Protein AF-A0A399WVM8-F1 (afdb_monomer_lite)

Radius of gyration: 17.33 Å; chains: 1; bounding box: 37×36×55 Å

pLDDT: mean 75.62, std 17.5, range [29.36, 91.06]

Sequence (106 aa):
MGVLLDRHQGGIRLVTEFEVRRELDAIEAADLHPRRKARRLLALARIARREARKIAKGAAILSLDCMDEQASRLRRVVARMETLGRDVRHRARRLLAGASAPRQET

Structure (mmCIF, N/CA/C/O backbone):
data_AF-A0A399WVM8-F1
#
_entry.id   AF-A0A399WVM8-F1
#
loop_
_atom_site.group_PDB
_atom_site.id
_atom_site.type_symbol
_atom_site.label_atom_id
_atom_site.label_alt_id
_atom_site.label_comp_id
_atom_site.label_asym_id
_atom_site.label_entity_id
_atom_site.label_seq_id
_atom_site.pdbx_PDB_ins_code
_atom_site.Cartn_x
_atom_site.Cartn_y
_atom_site.Cartn_z
_atom_site.occupancy
_atom_site.B_iso_or_equiv
_atom_site.auth_seq_id
_atom_site.auth_comp_id
_atom_site.auth_asym_id
_atom_site.auth_atom_id
_atom_site.pdbx_PDB_model_num
ATOM 1 N N . MET A 1 1 ? -16.355 -14.805 11.411 1.00 30.91 1 MET A N 1
ATOM 2 C CA . MET A 1 1 ? -15.535 -15.424 10.344 1.00 30.91 1 MET A CA 1
ATOM 3 C C . MET A 1 1 ? -14.859 -14.286 9.582 1.00 30.91 1 MET A C 1
ATOM 5 O O . MET A 1 1 ? -15.554 -13.355 9.229 1.00 30.91 1 MET A O 1
ATOM 9 N N . GLY A 1 2 ? -13.546 -14.147 9.418 1.00 4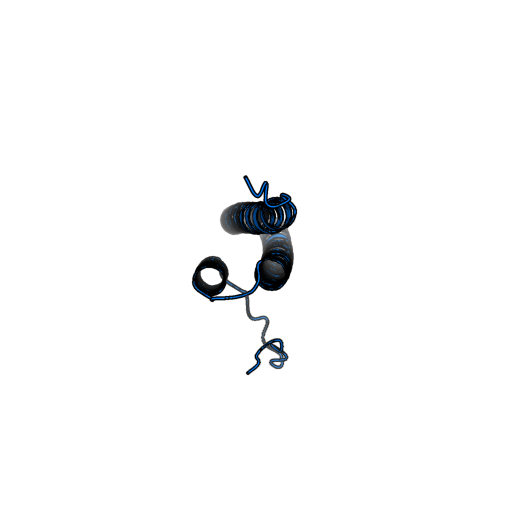2.78 2 GLY A N 1
ATOM 10 C CA . GLY A 1 2 ? -12.468 -15.125 9.455 1.00 42.78 2 GLY A CA 1
ATOM 11 C C . GLY A 1 2 ? -11.810 -15.194 8.077 1.00 42.78 2 GLY A C 1
ATOM 12 O O . GLY A 1 2 ? -12.027 -16.175 7.394 1.00 42.78 2 GLY A O 1
ATOM 13 N N . VAL A 1 3 ? -11.039 -14.177 7.664 1.00 33.78 3 VAL A N 1
ATOM 14 C CA . VAL A 1 3 ? -10.077 -14.320 6.553 1.00 33.78 3 VAL A CA 1
ATOM 15 C C . VAL A 1 3 ? -8.838 -13.486 6.871 1.00 33.78 3 VAL A C 1
ATOM 17 O O . VAL A 1 3 ? -8.763 -12.287 6.624 1.00 33.78 3 VAL A O 1
ATOM 20 N N . LEU A 1 4 ? -7.874 -14.140 7.510 1.00 39.94 4 LEU A N 1
ATOM 21 C CA . LEU A 1 4 ? -6.501 -13.664 7.664 1.00 39.94 4 LEU A CA 1
ATOM 22 C C . LEU A 1 4 ? -5.583 -14.758 7.116 1.00 39.94 4 LEU A C 1
ATOM 24 O O . LEU A 1 4 ? -4.678 -15.226 7.791 1.00 39.94 4 LEU A O 1
ATOM 28 N N . LEU A 1 5 ? -5.889 -15.225 5.909 1.00 39.09 5 LEU A N 1
ATOM 29 C CA . LEU A 1 5 ? -5.101 -16.194 5.165 1.00 39.09 5 LEU A CA 1
ATOM 30 C C . LEU A 1 5 ? -5.311 -15.896 3.684 1.00 39.09 5 LEU A C 1
ATOM 32 O O . LEU A 1 5 ? -6.294 -16.335 3.106 1.00 39.09 5 LEU A O 1
ATOM 36 N N . ASP A 1 6 ? -4.374 -15.174 3.079 1.00 36.66 6 ASP A N 1
ATOM 37 C CA . ASP A 1 6 ? -4.093 -15.396 1.664 1.00 36.66 6 ASP A CA 1
ATOM 38 C C . ASP A 1 6 ? -2.782 -16.183 1.593 1.00 36.66 6 ASP A C 1
ATOM 40 O O . ASP A 1 6 ? -1.690 -15.656 1.374 1.00 36.66 6 ASP A O 1
ATOM 44 N N . ARG A 1 7 ? -2.894 -17.475 1.927 1.00 40.47 7 ARG A N 1
ATOM 45 C CA . ARG A 1 7 ? -2.030 -18.508 1.359 1.00 40.47 7 ARG A CA 1
ATOM 46 C C . ARG A 1 7 ? -2.728 -18.978 0.086 1.00 40.47 7 ARG A C 1
ATOM 48 O O . ARG A 1 7 ? -3.357 -20.029 0.095 1.00 40.47 7 ARG A O 1
ATOM 55 N N . HIS A 1 8 ? -2.617 -18.208 -0.990 1.00 38.97 8 HIS A N 1
ATOM 56 C CA . HIS A 1 8 ? -2.847 -18.746 -2.322 1.00 38.97 8 HIS A CA 1
ATOM 57 C C . HIS A 1 8 ? -1.513 -19.018 -3.009 1.00 38.97 8 HIS A C 1
ATOM 59 O O . HIS A 1 8 ? -0.601 -18.193 -3.051 1.00 38.97 8 HIS A O 1
ATOM 65 N N . GLN A 1 9 ? -1.423 -20.260 -3.464 1.00 34.56 9 GLN A N 1
ATOM 66 C CA . GLN A 1 9 ? -0.394 -20.873 -4.285 1.00 34.56 9 GLN A CA 1
ATOM 67 C C . GLN A 1 9 ? 0.152 -19.931 -5.367 1.00 34.56 9 GLN A C 1
ATOM 69 O O . GLN A 1 9 ? -0.615 -19.364 -6.136 1.00 34.56 9 GLN A O 1
ATOM 74 N N . GLY A 1 10 ? 1.481 -19.840 -5.463 1.00 33.72 10 GLY A N 1
ATOM 75 C CA . GLY A 1 10 ? 2.225 -19.712 -6.727 1.00 33.72 10 GLY A CA 1
ATOM 76 C C . GLY A 1 10 ? 2.091 -18.444 -7.581 1.00 33.72 10 GLY A C 1
ATOM 77 O O . GLY A 1 10 ? 2.970 -18.202 -8.400 1.00 33.72 10 GLY A O 1
ATOM 78 N N . GLY A 1 11 ? 1.066 -17.613 -7.409 1.00 29.36 11 GLY A N 1
ATOM 79 C CA . GLY A 1 11 ? 0.894 -16.368 -8.152 1.00 29.36 11 GLY A CA 1
ATOM 80 C C . GLY A 1 11 ? 1.389 -15.185 -7.334 1.00 29.36 11 GLY A C 1
ATOM 81 O O . GLY A 1 11 ? 0.924 -14.958 -6.217 1.00 29.36 11 GLY A O 1
ATOM 82 N N . ILE A 1 12 ? 2.315 -14.389 -7.868 1.00 38.28 12 ILE A N 1
ATOM 83 C CA . ILE A 1 12 ? 2.614 -13.072 -7.298 1.00 38.28 12 ILE A CA 1
ATOM 84 C C . ILE A 1 12 ? 1.363 -12.212 -7.511 1.00 38.28 12 ILE A C 1
ATOM 86 O O . ILE A 1 12 ? 1.245 -11.522 -8.519 1.00 38.28 12 ILE A O 1
ATOM 90 N N . ARG A 1 13 ? 0.407 -12.257 -6.578 1.00 46.53 13 ARG A N 1
ATOM 91 C CA . ARG A 1 13 ? -0.701 -11.306 -6.566 1.00 46.53 13 ARG A CA 1
ATOM 92 C C . ARG A 1 13 ? -0.116 -9.947 -6.193 1.00 46.53 13 ARG A C 1
ATOM 94 O O . ARG A 1 13 ? 0.166 -9.671 -5.027 1.00 46.53 13 ARG A O 1
ATOM 101 N N . LEU A 1 14 ? 0.175 -9.154 -7.219 1.00 52.25 14 LEU A N 1
ATOM 102 C CA . LEU A 1 14 ? 0.499 -7.741 -7.090 1.00 52.25 14 LEU A CA 1
ATOM 103 C C . LEU A 1 14 ? -0.739 -7.064 -6.516 1.00 52.25 14 LEU A C 1
ATOM 105 O O . LEU A 1 14 ? -1.737 -6.925 -7.217 1.00 52.25 14 LEU A O 1
ATOM 109 N N . VAL A 1 15 ? -0.684 -6.682 -5.240 1.00 66.69 15 VAL A N 1
ATOM 110 C CA . VAL A 1 15 ? -1.766 -5.893 -4.650 1.00 66.69 15 VAL A CA 1
ATOM 111 C C . VAL A 1 15 ? -1.681 -4.499 -5.255 1.00 66.69 15 VAL A C 1
ATOM 113 O O . VAL A 1 15 ? -0.704 -3.771 -5.056 1.00 66.69 15 VAL A O 1
ATOM 116 N N . THR A 1 16 ? -2.688 -4.157 -6.048 1.00 78.19 16 THR A N 1
ATOM 117 C CA . THR A 1 16 ? -2.766 -2.871 -6.743 1.00 78.19 16 THR A CA 1
ATOM 118 C C . THR A 1 16 ? -3.128 -1.746 -5.776 1.00 78.19 16 THR A C 1
ATOM 120 O O . THR A 1 16 ? -3.668 -1.975 -4.694 1.00 78.19 16 THR A O 1
ATOM 123 N N . GLU A 1 17 ? -2.872 -0.495 -6.170 1.00 78.12 17 GLU A N 1
ATOM 124 C CA . GLU A 1 17 ? -3.312 0.674 -5.391 1.00 78.12 17 GLU A CA 1
ATOM 125 C C . GLU A 1 17 ? -4.825 0.627 -5.116 1.00 78.12 17 GLU A C 1
ATOM 127 O O . GLU A 1 17 ? -5.268 0.926 -4.008 1.00 78.12 17 GLU A O 1
ATOM 132 N N . PHE A 1 18 ? -5.604 0.193 -6.110 1.00 81.50 18 PHE A N 1
ATOM 133 C CA . PHE A 1 18 ? -7.049 0.035 -6.002 1.00 81.50 18 PHE A CA 1
ATOM 134 C C . PHE A 1 18 ? -7.445 -0.977 -4.920 1.00 81.50 18 PHE A C 1
ATOM 136 O O . PHE A 1 18 ? -8.300 -0.680 -4.091 1.00 81.50 18 PHE A O 1
ATOM 143 N N . GLU A 1 19 ? -6.800 -2.144 -4.875 1.00 82.38 19 GLU A N 1
ATOM 144 C CA . GLU A 1 19 ? -7.074 -3.151 -3.844 1.00 82.38 19 GLU A CA 1
ATOM 145 C C . GLU A 1 19 ? -6.702 -2.654 -2.441 1.00 82.38 19 GLU A C 1
ATOM 147 O O . GLU A 1 19 ? -7.446 -2.901 -1.493 1.00 82.38 19 GLU A O 1
ATOM 152 N N . VAL A 1 20 ? -5.603 -1.899 -2.299 1.00 82.81 20 VAL A N 1
ATOM 153 C CA . VAL A 1 20 ? -5.237 -1.289 -1.009 1.00 82.81 20 VAL A CA 1
ATOM 154 C C . VAL A 1 20 ? -6.278 -0.258 -0.569 1.00 82.81 20 VAL A C 1
ATOM 156 O O . VAL A 1 20 ? -6.644 -0.240 0.604 1.00 82.81 20 VAL A O 1
ATOM 159 N N . ARG A 1 21 ? -6.780 0.580 -1.486 1.00 84.31 21 ARG A N 1
ATOM 160 C CA . ARG A 1 21 ? -7.841 1.559 -1.188 1.00 84.31 21 ARG A CA 1
ATOM 161 C C . ARG A 1 21 ? -9.153 0.874 -0.809 1.00 84.31 21 ARG A C 1
ATOM 163 O O . ARG A 1 21 ? -9.719 1.189 0.228 1.00 84.31 21 ARG A O 1
ATOM 170 N N . ARG A 1 22 ? -9.576 -0.130 -1.578 1.00 87.19 22 ARG A N 1
ATOM 171 C CA . ARG A 1 22 ? -10.792 -0.900 -1.290 1.00 87.19 22 ARG A CA 1
ATOM 172 C C . ARG A 1 22 ? -10.740 -1.564 0.088 1.00 87.19 22 ARG A C 1
ATOM 174 O O . ARG A 1 22 ? -11.723 -1.537 0.823 1.00 87.19 22 ARG A O 1
ATOM 181 N N . GLU A 1 23 ? -9.604 -2.159 0.451 1.00 86.62 23 GLU A N 1
ATOM 182 C CA . GLU A 1 23 ? -9.444 -2.793 1.764 1.00 86.62 23 GLU A CA 1
ATOM 183 C C . GLU A 1 23 ? -9.369 -1.755 2.895 1.00 86.62 23 GLU A C 1
ATOM 185 O O . GLU A 1 23 ? -9.871 -2.002 3.990 1.00 86.62 23 GLU A O 1
ATOM 190 N N . LEU A 1 24 ? -8.783 -0.578 2.641 1.00 87.00 24 LEU A N 1
ATOM 191 C CA . LEU A 1 24 ? -8.810 0.547 3.576 1.00 87.00 24 LEU A CA 1
ATOM 192 C C . LEU A 1 24 ? -10.252 0.975 3.876 1.00 87.00 24 LEU A C 1
ATOM 194 O O . LEU A 1 24 ? -10.624 1.018 5.048 1.00 87.00 24 LEU A O 1
ATOM 198 N N . ASP A 1 25 ? -11.063 1.197 2.842 1.00 87.88 25 ASP A N 1
ATOM 199 C CA . ASP A 1 25 ? -12.470 1.585 2.985 1.00 87.88 25 ASP A CA 1
ATOM 200 C C . ASP A 1 25 ? -13.264 0.513 3.746 1.00 87.88 25 ASP A C 1
ATOM 202 O O . ASP A 1 25 ? -14.025 0.820 4.663 1.00 87.88 25 ASP A O 1
ATOM 206 N N . ALA A 1 26 ? -13.024 -0.768 3.446 1.00 89.62 26 ALA A N 1
ATOM 207 C CA . ALA A 1 26 ? -13.650 -1.881 4.157 1.00 89.62 26 ALA A CA 1
ATOM 208 C C . ALA A 1 26 ? -13.260 -1.928 5.645 1.00 89.62 26 ALA A C 1
ATOM 210 O O . ALA A 1 26 ? -14.100 -2.200 6.505 1.00 89.62 26 ALA A O 1
ATOM 211 N N . ILE A 1 27 ? -11.994 -1.660 5.982 1.00 87.44 27 ILE A N 1
ATOM 212 C CA . ILE A 1 27 ? -11.535 -1.591 7.377 1.00 87.44 27 ILE A CA 1
ATOM 213 C C . ILE A 1 27 ? -12.149 -0.383 8.094 1.00 87.44 27 ILE A C 1
ATOM 215 O O . ILE A 1 27 ? -12.471 -0.478 9.281 1.00 87.44 27 ILE A O 1
ATOM 219 N N . GLU A 1 28 ? -12.305 0.744 7.403 1.00 85.69 28 GLU A N 1
ATOM 220 C CA . GLU A 1 28 ? -12.899 1.959 7.960 1.00 85.69 28 GLU A CA 1
ATOM 221 C C . GLU A 1 28 ? -14.396 1.804 8.211 1.00 85.69 28 GLU A C 1
ATOM 223 O O . GLU A 1 28 ? -14.842 2.146 9.307 1.00 85.69 28 GLU A O 1
ATOM 228 N N . ALA A 1 29 ? -15.128 1.191 7.283 1.00 87.94 29 ALA A N 1
ATOM 229 C CA . ALA A 1 29 ? -16.550 0.892 7.421 1.00 87.94 29 ALA A CA 1
ATOM 230 C C . ALA A 1 29 ? -16.848 -0.230 8.432 1.00 87.94 29 ALA A C 1
ATOM 232 O O . ALA A 1 29 ? -17.944 -0.292 8.980 1.0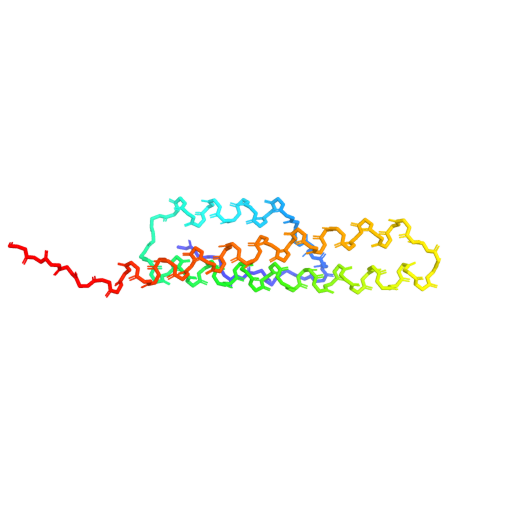0 87.94 29 ALA A O 1
ATOM 233 N N . ALA A 1 30 ? -15.889 -1.121 8.706 1.00 87.25 30 ALA A N 1
ATOM 234 C CA . ALA A 1 30 ? -16.102 -2.223 9.636 1.00 87.25 30 ALA A CA 1
ATOM 235 C C . ALA A 1 30 ? -16.307 -1.726 11.076 1.00 87.25 30 ALA A C 1
ATOM 237 O O . ALA A 1 30 ? -15.468 -0.994 11.621 1.00 87.25 30 ALA A O 1
ATOM 238 N N . ASP A 1 31 ? -17.371 -2.199 11.724 1.00 88.88 31 ASP A N 1
ATOM 239 C CA . ASP A 1 31 ? -17.601 -1.968 13.146 1.00 88.88 31 ASP A CA 1
ATOM 240 C C . ASP A 1 31 ? -16.695 -2.886 13.981 1.00 88.88 31 ASP A C 1
ATOM 242 O O . ASP A 1 31 ? -16.971 -4.055 14.252 1.00 88.88 31 ASP A O 1
ATOM 246 N N . LEU A 1 32 ? -15.501 -2.379 14.277 1.00 84.75 32 LEU A N 1
ATOM 247 C CA . LEU A 1 32 ? -14.445 -3.093 14.978 1.00 84.75 32 LEU A CA 1
ATOM 248 C C . LEU A 1 32 ? -13.883 -2.208 16.076 1.00 84.75 32 LEU A C 1
ATOM 250 O O . LEU A 1 32 ? -13.598 -1.031 15.853 1.00 84.75 32 LEU A O 1
ATOM 254 N N . HIS A 1 33 ? -13.570 -2.829 17.215 1.00 85.38 33 HIS A N 1
ATOM 255 C CA . HIS A 1 33 ? -12.849 -2.165 18.297 1.00 85.38 33 HIS A CA 1
ATOM 256 C C . HIS A 1 33 ? -11.589 -1.442 17.761 1.00 85.38 33 HIS A C 1
ATOM 258 O O . HIS A 1 33 ? -10.823 -2.060 17.002 1.00 85.38 33 HIS A O 1
ATOM 264 N N . PRO A 1 34 ? -11.291 -0.198 18.192 1.00 83.75 34 PRO A N 1
ATOM 265 C CA . PRO A 1 34 ? -10.210 0.628 17.636 1.00 83.75 34 PRO A CA 1
ATOM 266 C C . PRO A 1 34 ? -8.855 -0.080 17.537 1.00 83.75 34 PRO A C 1
ATOM 268 O O . PRO A 1 34 ? -8.174 -0.014 16.515 1.00 83.75 34 PRO A O 1
ATOM 271 N N . ARG A 1 35 ? -8.488 -0.861 18.563 1.00 83.38 35 ARG A N 1
ATOM 272 C CA . ARG A 1 35 ? -7.262 -1.685 18.563 1.00 83.38 35 ARG A CA 1
ATOM 273 C C . ARG A 1 35 ? -7.232 -2.744 17.450 1.00 83.38 35 ARG A C 1
ATOM 275 O O . ARG A 1 35 ? -6.178 -2.967 16.855 1.00 83.38 35 ARG A O 1
ATOM 282 N N . ARG A 1 36 ? -8.357 -3.409 17.154 1.00 85.56 36 ARG A N 1
ATOM 283 C CA . ARG A 1 36 ? -8.449 -4.394 16.058 1.00 85.56 36 ARG A CA 1
ATOM 284 C C . ARG A 1 36 ? -8.398 -3.696 14.698 1.00 85.56 36 ARG A C 1
ATOM 286 O O . ARG A 1 36 ? -7.666 -4.162 13.826 1.00 85.56 36 ARG A O 1
ATOM 293 N N . LYS A 1 37 ? -9.085 -2.557 14.551 1.00 87.56 37 LYS A N 1
ATOM 294 C CA . LYS A 1 37 ? -9.038 -1.723 13.339 1.00 87.56 37 LYS A CA 1
ATOM 295 C C . LYS A 1 37 ? -7.607 -1.248 13.049 1.00 87.56 37 LYS A C 1
ATOM 297 O O . LYS A 1 37 ? -7.082 -1.493 11.966 1.00 87.56 37 LYS A O 1
ATOM 302 N N . ALA A 1 38 ? -6.907 -0.723 14.056 1.00 83.69 38 ALA A N 1
ATOM 303 C CA . ALA A 1 38 ? -5.508 -0.311 13.941 1.00 83.69 38 ALA A CA 1
ATOM 304 C C . ALA A 1 38 ? -4.563 -1.461 13.547 1.00 83.69 38 ALA A C 1
ATOM 306 O O . ALA A 1 38 ? -3.698 -1.276 12.693 1.00 83.69 38 ALA A O 1
ATOM 307 N N . ARG A 1 39 ? -4.734 -2.668 14.111 1.00 89.06 39 ARG A N 1
ATOM 308 C CA . ARG A 1 39 ? -3.938 -3.844 13.705 1.00 89.06 39 ARG A CA 1
ATOM 309 C C . ARG A 1 39 ? -4.137 -4.192 12.228 1.00 89.06 39 ARG A C 1
ATOM 311 O O . ARG A 1 39 ? -3.148 -4.460 11.548 1.00 89.06 39 ARG A O 1
ATOM 318 N N . ARG A 1 40 ? -5.379 -4.158 11.728 1.00 88.44 40 ARG A N 1
ATOM 319 C CA . ARG A 1 40 ? -5.677 -4.410 10.306 1.00 88.44 40 ARG A CA 1
ATOM 320 C C . ARG A 1 40 ? -5.051 -3.349 9.401 1.00 88.44 40 ARG A C 1
ATOM 322 O O . ARG A 1 40 ? -4.379 -3.710 8.441 1.00 88.44 40 ARG A O 1
ATOM 329 N N . LEU A 1 41 ? -5.162 -2.069 9.756 1.00 85.38 41 LEU A N 1
ATOM 330 C CA . LEU A 1 41 ? -4.513 -0.980 9.015 1.00 85.38 41 LEU A CA 1
ATOM 331 C C . LEU A 1 41 ? -2.983 -1.137 8.984 1.00 85.38 41 LEU A C 1
ATOM 333 O O . LEU A 1 41 ? -2.359 -1.007 7.935 1.00 85.38 41 LEU A O 1
ATOM 337 N N . LEU A 1 42 ? -2.351 -1.483 10.109 1.00 88.06 42 LEU A N 1
ATOM 338 C CA . LEU A 1 42 ? -0.904 -1.726 10.143 1.00 88.06 42 LEU A CA 1
ATOM 339 C C . LEU A 1 42 ? -0.491 -2.919 9.271 1.00 88.06 42 LEU A C 1
ATOM 341 O O . LEU A 1 42 ? 0.564 -2.866 8.635 1.00 88.06 42 LEU A O 1
ATOM 345 N N . ALA A 1 43 ? -1.298 -3.981 9.227 1.00 87.44 43 ALA A N 1
ATOM 346 C CA . ALA A 1 43 ? -1.066 -5.107 8.330 1.00 87.44 43 ALA A CA 1
ATOM 347 C C . ALA A 1 43 ? -1.173 -4.678 6.856 1.00 87.44 43 ALA A C 1
ATOM 349 O O . ALA A 1 43 ? -0.263 -4.966 6.078 1.00 87.44 43 ALA A O 1
ATOM 350 N N . LEU A 1 44 ? -2.203 -3.906 6.501 1.00 87.00 44 LEU A N 1
ATOM 351 C CA . LEU A 1 44 ? -2.390 -3.358 5.156 1.00 87.00 44 LEU A CA 1
ATOM 352 C C . LEU A 1 44 ? -1.209 -2.469 4.727 1.00 87.00 44 LEU A C 1
ATOM 354 O O . LEU A 1 44 ? -0.671 -2.623 3.633 1.00 87.00 44 LEU A O 1
ATOM 358 N N . ALA A 1 45 ? -0.710 -1.611 5.620 1.00 86.62 45 ALA A N 1
ATOM 359 C CA . ALA A 1 45 ? 0.466 -0.790 5.339 1.00 86.62 45 ALA A CA 1
ATOM 360 C C . ALA A 1 45 ? 1.751 -1.611 5.118 1.00 86.62 45 ALA A C 1
ATOM 362 O O . ALA A 1 45 ? 2.612 -1.222 4.323 1.00 86.62 45 ALA A O 1
ATOM 363 N N . ARG A 1 46 ? 1.912 -2.749 5.811 1.00 87.94 46 ARG A N 1
ATOM 364 C CA . ARG A 1 46 ? 3.039 -3.668 5.566 1.00 87.94 46 ARG A CA 1
ATOM 365 C C . ARG A 1 46 ? 2.938 -4.317 4.187 1.00 87.94 46 ARG A C 1
ATOM 367 O O . ARG A 1 46 ? 3.967 -4.443 3.526 1.00 87.94 46 ARG A O 1
ATOM 374 N N . ILE A 1 47 ? 1.730 -4.690 3.760 1.00 87.38 47 ILE A N 1
ATOM 375 C CA . ILE A 1 47 ? 1.472 -5.237 2.421 1.00 87.38 47 ILE A CA 1
ATOM 376 C C . ILE A 1 47 ? 1.837 -4.197 1.359 1.00 87.38 47 ILE A C 1
ATOM 378 O O . ILE A 1 47 ? 2.694 -4.477 0.523 1.00 87.38 47 ILE A O 1
ATOM 382 N N . ALA A 1 48 ? 1.312 -2.972 1.467 1.00 83.94 48 ALA A N 1
ATOM 383 C CA . ALA A 1 48 ? 1.626 -1.878 0.544 1.00 83.94 48 ALA A CA 1
ATOM 384 C C . ALA A 1 48 ? 3.143 -1.638 0.421 1.00 83.94 48 ALA A C 1
ATOM 386 O O . ALA A 1 48 ? 3.683 -1.531 -0.679 1.00 83.94 48 ALA A O 1
ATOM 387 N N . ARG A 1 49 ? 3.874 -1.650 1.547 1.00 87.00 49 ARG A N 1
ATOM 388 C CA . ARG A 1 49 ? 5.342 -1.522 1.545 1.00 87.00 49 ARG A CA 1
ATOM 389 C C . ARG A 1 49 ? 6.039 -2.688 0.837 1.00 87.00 49 ARG A C 1
ATOM 391 O O . ARG A 1 49 ? 7.053 -2.480 0.172 1.00 87.00 49 ARG A O 1
ATOM 398 N N . ARG A 1 50 ? 5.556 -3.920 1.017 1.00 88.00 50 ARG A N 1
ATOM 399 C CA . ARG A 1 50 ? 6.134 -5.103 0.363 1.00 88.00 50 ARG A CA 1
ATOM 400 C C . ARG A 1 50 ? 5.945 -5.030 -1.149 1.00 88.00 50 ARG A C 1
ATOM 402 O O . ARG A 1 50 ? 6.903 -5.294 -1.872 1.00 88.00 50 ARG A O 1
ATOM 409 N N . GLU A 1 51 ? 4.766 -4.625 -1.608 1.00 84.62 51 GLU A N 1
ATOM 410 C CA . GLU A 1 51 ? 4.489 -4.461 -3.037 1.00 84.62 51 GLU A CA 1
ATOM 411 C C . GLU A 1 51 ? 5.300 -3.316 -3.643 1.00 84.62 51 GLU A C 1
ATOM 413 O O . GLU A 1 51 ? 5.961 -3.520 -4.658 1.00 84.62 51 GLU A O 1
ATOM 418 N N . ALA A 1 52 ? 5.392 -2.167 -2.966 1.00 84.31 52 ALA A N 1
ATOM 419 C CA . ALA A 1 52 ? 6.259 -1.066 -3.391 1.00 84.31 52 ALA A CA 1
ATOM 420 C C . ALA A 1 52 ? 7.714 -1.529 -3.608 1.00 84.31 52 ALA A C 1
ATOM 422 O O . ALA A 1 52 ? 8.332 -1.206 -4.619 1.00 84.31 52 ALA A O 1
ATOM 423 N N . ARG A 1 53 ? 8.249 -2.371 -2.712 1.00 88.12 53 ARG A N 1
ATOM 424 C CA . ARG A 1 53 ? 9.596 -2.949 -2.862 1.00 88.12 53 ARG A CA 1
ATOM 425 C C . ARG A 1 53 ? 9.723 -3.893 -4.057 1.00 88.12 53 ARG A C 1
ATOM 427 O O . ARG A 1 53 ? 10.769 -3.894 -4.699 1.00 88.12 53 ARG A O 1
ATOM 434 N N . LYS A 1 54 ? 8.709 -4.710 -4.354 1.00 85.44 54 LYS A N 1
ATOM 435 C CA . LYS A 1 54 ? 8.724 -5.585 -5.542 1.00 85.44 54 LYS A CA 1
ATOM 436 C C . LYS A 1 54 ? 8.725 -4.757 -6.826 1.00 85.44 54 LYS A C 1
ATOM 438 O O . LYS A 1 54 ? 9.533 -5.014 -7.711 1.00 85.44 54 LYS A O 1
ATOM 443 N N . ILE A 1 55 ? 7.877 -3.732 -6.887 1.00 81.00 55 ILE A N 1
ATOM 444 C CA . ILE A 1 55 ? 7.787 -2.825 -8.034 1.00 81.00 55 ILE A CA 1
ATOM 445 C C . ILE A 1 55 ? 9.106 -2.063 -8.217 1.00 81.00 55 ILE A C 1
ATOM 447 O O . ILE A 1 55 ? 9.593 -1.951 -9.337 1.00 81.00 55 ILE A O 1
ATOM 451 N N . ALA A 1 56 ? 9.737 -1.611 -7.128 1.00 81.81 56 ALA A N 1
ATOM 452 C CA . ALA A 1 56 ? 11.045 -0.958 -7.177 1.00 81.81 56 ALA A CA 1
ATOM 453 C C . ALA A 1 56 ? 12.143 -1.872 -7.748 1.00 81.81 56 ALA A C 1
ATOM 455 O O . ALA A 1 56 ? 12.964 -1.413 -8.537 1.00 81.81 56 ALA A O 1
ATOM 456 N N . LYS A 1 57 ? 12.135 -3.170 -7.406 1.00 85.62 57 LYS A N 1
ATOM 457 C CA . LYS A 1 57 ? 13.042 -4.152 -8.023 1.00 85.62 57 LYS A CA 1
ATOM 458 C C . LYS A 1 57 ? 12.793 -4.288 -9.526 1.00 85.62 57 LYS A C 1
ATOM 460 O O . LYS A 1 57 ? 13.750 -4.283 -10.286 1.00 85.62 57 LYS A O 1
ATOM 465 N N . GLY A 1 58 ? 11.529 -4.345 -9.952 1.00 79.50 58 GLY A N 1
ATOM 466 C CA . GLY A 1 58 ? 11.174 -4.348 -11.375 1.00 79.50 58 GLY A CA 1
ATOM 467 C C . GLY A 1 58 ? 11.653 -3.088 -12.102 1.00 79.50 58 GLY A C 1
ATOM 468 O O . GLY A 1 58 ? 12.227 -3.181 -13.178 1.00 79.50 58 GLY A O 1
ATOM 469 N N . ALA A 1 59 ? 11.505 -1.914 -11.482 1.00 75.69 59 ALA A N 1
ATOM 470 C CA . ALA A 1 59 ? 12.009 -0.656 -12.032 1.00 75.69 59 ALA A CA 1
ATOM 471 C C . ALA A 1 59 ? 13.536 -0.650 -12.185 1.00 75.69 59 ALA A C 1
ATOM 473 O O . ALA A 1 59 ? 14.043 -0.104 -13.157 1.00 75.69 59 ALA A O 1
ATOM 474 N N . ALA A 1 60 ? 14.262 -1.248 -11.236 1.00 79.00 60 ALA A N 1
ATOM 475 C CA . ALA A 1 60 ? 15.713 -1.372 -11.316 1.00 79.00 60 ALA A CA 1
ATOM 476 C C . ALA A 1 60 ? 16.146 -2.283 -12.474 1.00 79.00 60 ALA A C 1
ATOM 478 O O . ALA A 1 60 ? 17.068 -1.921 -13.190 1.00 79.00 60 ALA A O 1
ATOM 479 N N . ILE A 1 61 ? 15.454 -3.408 -12.691 1.00 82.75 61 ILE A N 1
ATOM 480 C CA . ILE A 1 61 ? 15.717 -4.313 -13.823 1.00 82.75 61 ILE A CA 1
ATOM 481 C C . ILE A 1 61 ? 15.487 -3.584 -15.152 1.00 82.75 61 ILE A C 1
ATOM 483 O O . ILE A 1 61 ? 16.379 -3.547 -15.985 1.00 82.75 61 ILE A O 1
ATOM 487 N N . LEU A 1 62 ? 14.351 -2.898 -15.307 1.00 77.62 62 LEU A N 1
ATOM 488 C CA . LEU A 1 62 ? 14.056 -2.146 -16.533 1.00 77.62 62 LEU A CA 1
ATOM 489 C C . LEU A 1 62 ? 15.057 -1.014 -16.803 1.00 77.62 62 LEU A C 1
ATOM 491 O O . LEU A 1 62 ? 15.372 -0.745 -17.956 1.00 77.62 62 LEU A O 1
ATOM 495 N N . SER A 1 63 ? 15.573 -0.359 -15.758 1.00 76.25 63 SER A N 1
ATOM 496 C CA . SER A 1 63 ? 16.662 0.615 -15.913 1.00 76.25 63 SER A CA 1
ATOM 497 C C . SER A 1 63 ? 17.964 -0.036 -16.402 1.00 76.25 63 SER A C 1
ATOM 499 O O . SER A 1 63 ? 18.707 0.608 -17.131 1.00 76.25 63 SER A O 1
ATOM 501 N N . LEU A 1 64 ? 18.254 -1.286 -16.019 1.00 83.19 64 LEU A N 1
ATOM 502 C CA . LEU A 1 64 ? 19.420 -2.021 -16.530 1.00 83.19 64 LEU A CA 1
ATOM 503 C C . LEU A 1 64 ? 19.248 -2.405 -18.007 1.00 83.19 64 LEU A C 1
ATOM 505 O O . LEU A 1 64 ? 20.228 -2.408 -18.743 1.00 83.19 64 LEU A O 1
ATOM 509 N N . ASP A 1 65 ? 18.011 -2.643 -18.444 1.00 82.06 65 ASP A N 1
ATOM 510 C CA . ASP A 1 65 ? 17.660 -2.954 -19.836 1.00 82.06 65 ASP A CA 1
ATOM 511 C C . ASP A 1 65 ? 17.486 -1.693 -20.720 1.00 82.06 65 ASP A C 1
ATOM 513 O O . ASP A 1 65 ? 16.909 -1.765 -21.806 1.00 82.06 65 ASP A O 1
ATOM 517 N N . CYS A 1 66 ? 17.941 -0.517 -20.262 1.00 81.12 66 CYS A N 1
ATOM 518 C CA . CYS A 1 66 ? 17.792 0.784 -20.940 1.00 81.12 66 CYS A CA 1
ATOM 519 C C . CYS A 1 66 ? 16.330 1.196 -21.233 1.00 81.12 66 CYS A C 1
ATOM 521 O O . CYS A 1 66 ? 16.065 2.040 -22.091 1.00 81.12 66 CYS A O 1
ATOM 523 N N . MET A 1 67 ? 15.355 0.635 -20.510 1.00 81.12 67 MET A N 1
ATOM 524 C CA . MET A 1 67 ? 13.926 0.956 -20.622 1.00 81.12 67 MET A CA 1
ATOM 525 C C . MET A 1 67 ? 13.527 2.058 -19.624 1.00 81.12 67 MET A C 1
ATOM 527 O O . MET A 1 67 ? 12.687 1.866 -18.733 1.00 81.12 67 MET A O 1
ATOM 531 N N . ASP A 1 68 ? 14.152 3.230 -19.749 1.00 82.31 68 ASP A N 1
ATOM 532 C CA . ASP A 1 68 ? 14.077 4.304 -18.749 1.00 82.31 68 ASP A CA 1
ATOM 533 C C . ASP A 1 68 ? 12.667 4.873 -18.545 1.00 82.31 68 ASP A C 1
ATOM 535 O O . ASP A 1 68 ? 12.271 5.197 -17.418 1.00 82.31 68 ASP A O 1
ATOM 539 N N . GLU A 1 69 ? 11.857 4.948 -19.603 1.00 83.56 69 GLU A N 1
ATOM 540 C CA . GLU A 1 69 ? 10.474 5.414 -19.488 1.00 83.56 69 GLU A CA 1
ATOM 541 C C . GLU A 1 69 ? 9.619 4.464 -18.644 1.00 83.56 69 GLU A C 1
ATOM 543 O O . GLU A 1 69 ? 8.851 4.899 -17.776 1.00 83.56 69 GLU A O 1
ATOM 548 N N . GLN A 1 70 ? 9.752 3.158 -18.872 1.00 79.62 70 GLN A N 1
ATOM 549 C CA . GLN A 1 70 ? 9.026 2.119 -18.154 1.00 79.62 70 GLN A CA 1
ATOM 550 C C . GLN A 1 70 ? 9.507 2.049 -16.700 1.00 79.62 70 GLN A C 1
ATOM 552 O O . GLN A 1 70 ? 8.681 2.004 -15.781 1.00 79.62 70 GLN A O 1
ATOM 557 N N . ALA A 1 71 ? 10.816 2.163 -16.467 1.00 76.00 71 ALA A N 1
ATOM 558 C CA . ALA A 1 71 ? 11.383 2.279 -15.128 1.00 76.00 71 ALA A CA 1
ATOM 559 C C . ALA A 1 71 ? 10.844 3.516 -14.383 1.00 76.00 71 ALA A C 1
ATOM 561 O O . ALA A 1 71 ? 10.418 3.415 -13.230 1.00 76.00 71 ALA A O 1
ATOM 562 N N . SER A 1 72 ? 10.775 4.677 -15.042 1.00 81.50 72 SER A N 1
ATOM 563 C CA . SER A 1 72 ? 10.218 5.916 -14.480 1.00 81.50 72 SER A CA 1
ATOM 564 C C . SER A 1 72 ? 8.725 5.793 -14.147 1.00 81.50 72 SER A C 1
ATOM 566 O O . SER A 1 72 ? 8.265 6.244 -13.090 1.00 81.50 72 SER A O 1
ATOM 568 N N . ARG A 1 73 ? 7.938 5.123 -15.002 1.00 82.88 73 ARG A N 1
ATOM 569 C CA . ARG A 1 73 ? 6.529 4.797 -14.709 1.00 82.88 73 ARG A CA 1
ATOM 570 C C . ARG A 1 73 ? 6.408 3.931 -13.453 1.00 82.88 73 ARG A C 1
A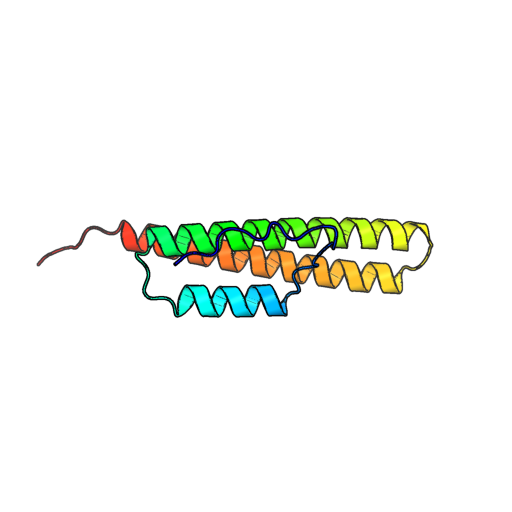TOM 572 O O . ARG A 1 73 ? 5.604 4.260 -12.580 1.00 82.88 73 ARG A O 1
ATOM 579 N N . LEU A 1 74 ? 7.234 2.893 -13.306 1.00 79.31 74 LEU A N 1
ATOM 580 C CA . LEU A 1 74 ? 7.223 2.049 -12.108 1.00 79.31 74 LEU A CA 1
ATOM 581 C C . LEU A 1 74 ? 7.665 2.810 -10.852 1.00 79.31 74 LEU A C 1
ATOM 583 O O . LEU A 1 74 ? 7.014 2.684 -9.817 1.00 79.31 74 LEU A O 1
ATOM 587 N N . ARG A 1 75 ? 8.689 3.669 -10.929 1.00 82.38 75 ARG A N 1
ATOM 588 C CA . ARG A 1 75 ? 9.108 4.521 -9.796 1.00 82.38 75 ARG A CA 1
ATOM 589 C C . ARG A 1 75 ? 7.977 5.432 -9.307 1.00 82.38 75 ARG A C 1
ATOM 591 O O . ARG A 1 75 ? 7.781 5.568 -8.100 1.00 82.38 75 ARG A O 1
ATOM 598 N N . ARG A 1 76 ? 7.169 5.992 -10.217 1.00 86.38 76 ARG A N 1
ATOM 599 C CA . ARG A 1 76 ? 5.967 6.765 -9.848 1.00 86.38 76 ARG A CA 1
ATOM 600 C C . ARG A 1 76 ? 4.927 5.915 -9.114 1.00 86.38 76 ARG A C 1
ATOM 602 O O . ARG A 1 76 ? 4.325 6.387 -8.152 1.00 86.38 76 ARG A O 1
ATOM 609 N N . VAL A 1 77 ? 4.735 4.660 -9.520 1.00 85.38 77 VAL A N 1
ATOM 610 C CA . VAL A 1 77 ? 3.844 3.721 -8.814 1.00 85.38 77 VAL A CA 1
ATOM 611 C C . VAL A 1 77 ? 4.372 3.405 -7.411 1.00 85.38 77 VAL A C 1
ATOM 613 O O . VAL A 1 77 ? 3.593 3.426 -6.458 1.00 85.38 77 VAL A O 1
ATOM 616 N N . VAL A 1 78 ? 5.682 3.184 -7.259 1.00 84.44 78 VAL A N 1
ATOM 617 C CA . VAL A 1 78 ? 6.325 2.985 -5.946 1.00 84.44 78 VAL A CA 1
ATOM 618 C C . VAL A 1 78 ? 6.030 4.166 -5.022 1.00 84.44 78 VAL A C 1
ATOM 620 O O . VAL A 1 78 ? 5.511 3.962 -3.926 1.00 84.44 78 VAL A O 1
ATOM 623 N N . ALA A 1 79 ? 6.273 5.395 -5.483 1.00 86.38 79 ALA A N 1
ATOM 624 C CA . ALA A 1 79 ? 6.052 6.604 -4.689 1.00 86.38 79 ALA A CA 1
ATOM 625 C C . ALA A 1 79 ? 4.587 6.767 -4.235 1.00 86.38 79 ALA A C 1
ATOM 627 O O . ALA A 1 79 ? 4.322 7.149 -3.088 1.00 86.38 79 ALA A O 1
ATOM 628 N N . ARG A 1 80 ? 3.620 6.436 -5.105 1.00 87.06 80 ARG A N 1
ATOM 629 C CA . ARG A 1 80 ? 2.190 6.433 -4.749 1.00 87.06 80 ARG A CA 1
ATOM 630 C C . ARG A 1 80 ? 1.878 5.405 -3.664 1.00 87.06 80 ARG A C 1
ATOM 632 O O . ARG A 1 80 ? 1.260 5.747 -2.657 1.00 87.06 80 ARG A O 1
ATOM 639 N N . MET A 1 81 ? 2.360 4.175 -3.825 1.00 84.12 81 MET A N 1
ATOM 640 C CA . MET A 1 81 ? 2.117 3.095 -2.866 1.00 84.12 81 MET A CA 1
ATOM 641 C C . MET A 1 81 ? 2.761 3.374 -1.497 1.00 84.12 81 MET A C 1
ATOM 643 O O . MET A 1 81 ? 2.180 3.074 -0.452 1.00 84.12 81 MET A O 1
ATOM 647 N N . GLU A 1 82 ? 3.944 3.993 -1.471 1.00 87.50 82 GLU A N 1
ATOM 648 C CA . GLU A 1 82 ? 4.604 4.403 -0.227 1.00 87.50 82 GLU A CA 1
ATOM 649 C C . GLU A 1 82 ? 3.847 5.508 0.510 1.00 87.50 82 GLU A C 1
ATOM 651 O O . GLU A 1 82 ? 3.742 5.467 1.741 1.00 87.50 82 GLU A O 1
ATOM 656 N N . THR A 1 83 ? 3.307 6.482 -0.223 1.00 91.06 83 THR A N 1
ATOM 657 C CA . THR A 1 83 ? 2.448 7.534 0.338 1.00 91.06 83 THR A CA 1
ATOM 658 C C . THR A 1 83 ? 1.174 6.935 0.921 1.00 91.06 83 THR A C 1
ATOM 660 O O . THR A 1 83 ? 0.919 7.121 2.110 1.00 91.06 83 THR A O 1
ATOM 663 N N . LEU A 1 84 ? 0.479 6.075 0.174 1.00 87.00 84 LEU A N 1
ATOM 664 C CA . LEU A 1 84 ? -0.704 5.369 0.671 1.00 87.00 84 LEU A CA 1
ATOM 665 C C . LEU A 1 84 ? -0.396 4.557 1.943 1.00 87.00 84 LEU A C 1
ATOM 667 O O . LEU A 1 84 ? -1.107 4.636 2.944 1.00 87.00 84 LEU A O 1
ATOM 671 N N . GLY A 1 85 ? 0.723 3.829 1.966 1.00 83.56 85 GLY A N 1
ATOM 672 C CA . GLY A 1 85 ? 1.161 3.092 3.152 1.00 83.56 85 GLY A CA 1
ATOM 673 C C . GLY A 1 85 ? 1.552 3.980 4.347 1.00 83.56 85 GLY A C 1
ATOM 674 O O . GLY A 1 85 ? 1.532 3.515 5.494 1.00 83.56 85 GLY A O 1
ATOM 675 N N . ARG A 1 86 ? 1.945 5.244 4.131 1.00 89.12 86 ARG A N 1
ATOM 676 C CA . ARG A 1 86 ? 2.152 6.231 5.209 1.00 89.12 86 ARG A CA 1
ATOM 677 C C . ARG A 1 86 ? 0.818 6.718 5.763 1.00 89.12 86 ARG A C 1
ATOM 679 O O . ARG A 1 86 ? 0.664 6.713 6.984 1.00 89.12 86 ARG A O 1
ATOM 686 N N . ASP A 1 87 ? -0.142 7.020 4.901 1.00 88.94 87 ASP A N 1
ATOM 687 C CA . ASP A 1 87 ? -1.469 7.498 5.300 1.00 88.94 87 ASP A CA 1
ATOM 688 C C . ASP A 1 87 ? -2.211 6.448 6.126 1.00 88.94 87 ASP A C 1
ATOM 690 O O . ASP A 1 87 ? -2.687 6.731 7.227 1.00 88.94 87 ASP A O 1
ATOM 694 N N . VAL A 1 88 ? -2.200 5.192 5.671 1.00 85.50 88 VAL A N 1
ATOM 695 C CA . VAL A 1 88 ? -2.787 4.061 6.405 1.00 85.50 88 VAL A CA 1
ATOM 696 C C . VAL A 1 88 ? -2.155 3.913 7.798 1.00 85.50 88 VAL A C 1
ATOM 698 O O . VAL A 1 88 ? -2.858 3.720 8.794 1.00 85.50 88 VAL A O 1
ATOM 701 N N . ARG A 1 89 ? -0.824 4.055 7.913 1.00 87.38 89 ARG A N 1
ATOM 702 C CA . ARG A 1 89 ? -0.134 4.038 9.219 1.00 87.38 89 ARG A CA 1
ATOM 703 C C . ARG A 1 89 ? -0.524 5.219 10.094 1.00 87.38 89 ARG A C 1
ATOM 705 O O . ARG A 1 89 ? -0.687 5.039 11.300 1.00 87.38 89 ARG A O 1
ATOM 712 N N . HIS A 1 90 ? -0.641 6.408 9.516 1.00 88.44 90 HIS A N 1
ATOM 713 C CA . HIS A 1 90 ? -1.045 7.602 10.243 1.00 88.44 90 HIS A CA 1
ATOM 714 C C . HIS A 1 90 ? -2.458 7.436 10.824 1.00 88.44 90 HIS A C 1
ATOM 716 O O . HIS A 1 90 ? -2.649 7.631 12.026 1.00 88.44 90 HIS A O 1
ATOM 722 N N . ARG A 1 91 ? -3.418 6.954 10.024 1.00 84.81 91 ARG A N 1
ATOM 723 C CA . ARG A 1 91 ? -4.781 6.640 10.487 1.00 84.81 91 ARG A CA 1
ATOM 724 C C . ARG A 1 91 ? -4.783 5.595 11.607 1.00 84.81 91 ARG A C 1
ATOM 726 O O . ARG A 1 91 ? -5.429 5.796 12.633 1.00 84.81 91 ARG A O 1
ATOM 733 N N . ALA A 1 92 ? -3.987 4.530 11.475 1.00 83.50 92 ALA A N 1
ATOM 734 C CA . ALA A 1 92 ? -3.849 3.517 12.524 1.00 83.50 92 ALA A CA 1
ATOM 735 C C . ALA A 1 92 ? -3.347 4.105 13.854 1.00 83.50 92 ALA A C 1
ATOM 737 O O . ALA A 1 92 ? -3.865 3.762 14.916 1.00 83.50 92 ALA A O 1
ATOM 738 N N . ARG A 1 93 ? -2.359 5.009 13.807 1.00 86.38 93 ARG A N 1
ATOM 739 C CA . ARG A 1 93 ? -1.837 5.694 15.000 1.00 86.38 93 ARG A CA 1
ATOM 740 C C . ARG A 1 93 ? -2.890 6.588 15.648 1.00 86.38 93 ARG A C 1
ATOM 742 O O . ARG A 1 93 ? -3.023 6.548 16.866 1.00 86.38 93 ARG A O 1
ATOM 749 N N . ARG A 1 94 ? -3.666 7.336 14.856 1.00 87.25 94 ARG A N 1
ATOM 750 C CA . ARG A 1 94 ? -4.761 8.174 15.373 1.00 87.25 94 ARG A CA 1
ATOM 751 C C . ARG A 1 94 ? -5.821 7.356 16.107 1.00 87.25 94 ARG A C 1
ATOM 753 O O . ARG A 1 94 ? -6.243 7.756 17.184 1.00 87.25 94 ARG A O 1
ATOM 760 N N . LEU A 1 95 ? -6.198 6.194 15.573 1.00 82.75 95 LEU A N 1
ATOM 761 C CA . LEU A 1 95 ? -7.144 5.292 16.241 1.00 82.75 95 LEU A CA 1
ATOM 762 C C . LEU A 1 95 ? -6.616 4.771 17.581 1.00 82.75 95 LEU A C 1
ATOM 764 O O . LEU A 1 95 ? -7.382 4.626 18.528 1.00 82.75 95 LEU A O 1
ATOM 768 N N . LEU A 1 96 ? -5.314 4.493 17.6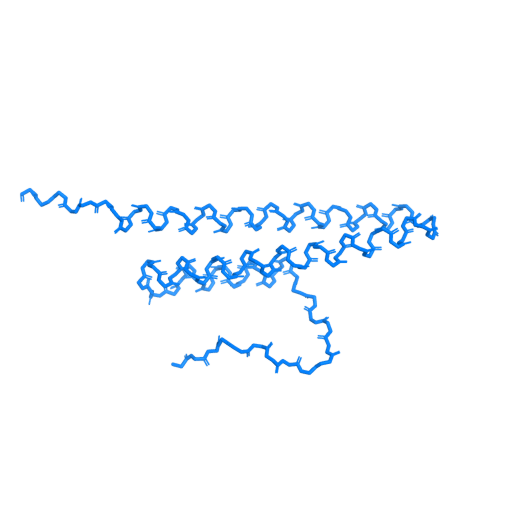73 1.00 81.62 96 LEU A N 1
ATOM 769 C CA . LEU A 1 96 ? -4.693 4.069 18.928 1.00 81.62 96 LEU A CA 1
ATOM 770 C C . LEU A 1 96 ? -4.598 5.218 19.938 1.00 81.62 96 LEU A C 1
ATOM 772 O O . LEU A 1 96 ? -4.852 4.989 21.113 1.00 81.62 96 LEU A O 1
ATOM 776 N N . ALA A 1 97 ? -4.287 6.435 19.485 1.00 81.75 97 ALA A N 1
ATOM 777 C CA . ALA A 1 97 ? -4.231 7.619 20.339 1.00 81.75 97 ALA A CA 1
ATOM 778 C C . ALA A 1 97 ? -5.619 8.008 20.879 1.00 81.75 97 ALA A C 1
ATOM 780 O O . ALA A 1 97 ? -5.768 8.227 22.076 1.00 81.75 97 ALA A O 1
ATOM 781 N N . GLY A 1 98 ? -6.650 8.009 20.026 1.00 72.75 98 GLY A N 1
ATOM 782 C CA . GLY A 1 98 ? -8.032 8.294 20.432 1.00 72.75 98 GLY A CA 1
ATOM 783 C C . GLY A 1 98 ? -8.632 7.229 21.356 1.00 72.75 98 GLY A C 1
ATOM 784 O O . GLY A 1 98 ? -9.441 7.550 22.214 1.00 72.75 98 GLY A O 1
ATOM 785 N N . ALA A 1 99 ? -8.190 5.972 21.247 1.00 60.59 99 ALA A N 1
ATOM 786 C CA . ALA A 1 99 ? -8.573 4.905 22.175 1.00 60.59 99 ALA A CA 1
ATOM 787 C C . ALA A 1 99 ? -7.838 4.960 23.530 1.00 60.59 99 ALA A C 1
ATOM 789 O O . ALA A 1 99 ? -8.163 4.179 24.423 1.00 60.59 99 ALA A O 1
ATOM 790 N N . SER A 1 100 ? -6.828 5.826 23.659 1.00 57.31 100 SER A N 1
ATOM 791 C CA . SER A 1 100 ? -6.030 6.033 24.873 1.00 57.31 100 SER A CA 1
ATOM 792 C C . SER A 1 100 ? -6.356 7.341 25.597 1.00 57.31 100 SER A C 1
ATOM 794 O O . SER A 1 100 ? -5.804 7.568 26.671 1.00 57.31 100 SER A O 1
ATOM 796 N N . ALA A 1 101 ? -7.238 8.185 25.053 1.00 51.59 101 ALA A N 1
ATOM 797 C CA . ALA A 1 101 ? -7.750 9.335 25.785 1.00 51.59 101 ALA A CA 1
ATOM 798 C C . ALA A 1 101 ? -8.644 8.829 26.936 1.00 51.59 101 ALA A C 1
ATOM 800 O O . ALA A 1 101 ? -9.599 8.091 26.665 1.00 51.59 101 ALA A O 1
ATOM 801 N N . PRO A 1 102 ? -8.343 9.155 28.209 1.00 46.34 102 PRO A N 1
ATOM 802 C CA . PRO A 1 102 ? -9.246 8.832 29.303 1.00 46.34 102 PRO A CA 1
ATOM 803 C C . PRO A 1 102 ? -10.577 9.541 29.052 1.00 46.34 102 PRO A C 1
ATOM 805 O O . PRO A 1 102 ? -10.597 10.711 28.666 1.00 46.34 102 PRO A O 1
ATOM 808 N N . ARG A 1 103 ? -11.686 8.821 29.252 1.00 51.47 103 ARG A N 1
ATOM 809 C CA . ARG A 1 103 ? -13.005 9.443 29.360 1.00 51.47 103 ARG A CA 1
ATOM 810 C C . ARG A 1 103 ? -12.904 10.438 30.511 1.00 51.47 103 ARG A C 1
ATOM 812 O O . ARG A 1 103 ? -12.759 10.026 31.656 1.00 51.47 103 ARG A O 1
ATOM 819 N N . GLN A 1 104 ? -12.892 11.727 30.202 1.00 46.38 104 GLN A N 1
ATOM 820 C CA . GLN A 1 104 ? -13.215 12.734 31.197 1.00 46.38 104 GLN A CA 1
ATOM 821 C C . GLN A 1 104 ? -14.727 12.616 31.398 1.00 46.38 104 GLN A C 1
ATOM 823 O O . GLN A 1 104 ? -15.505 13.173 30.630 1.00 46.38 104 GLN A O 1
ATOM 828 N N . GLU A 1 105 ? -15.122 11.746 32.328 1.00 45.50 105 GLU A N 1
ATOM 829 C CA . GLU A 1 105 ? -16.469 11.735 32.890 1.00 45.50 105 GLU A CA 1
ATOM 830 C C . GLU A 1 105 ? -16.590 12.998 33.751 1.00 45.50 105 GLU A C 1
ATOM 832 O O . GLU A 1 105 ? -15.859 13.166 34.728 1.00 45.50 105 GLU A O 1
ATOM 837 N N . THR A 1 106 ? -17.426 13.924 33.280 1.00 49.31 106 THR A N 1
ATOM 838 C CA . THR A 1 106 ? -17.974 15.066 34.028 1.00 49.31 106 THR A CA 1
ATOM 839 C C . THR A 1 106 ? -19.026 14.610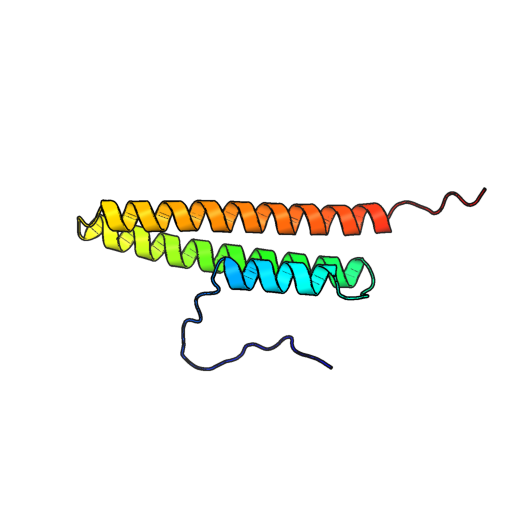 35.017 1.00 49.31 106 THR A C 1
ATOM 841 O O . THR A 1 106 ? -19.8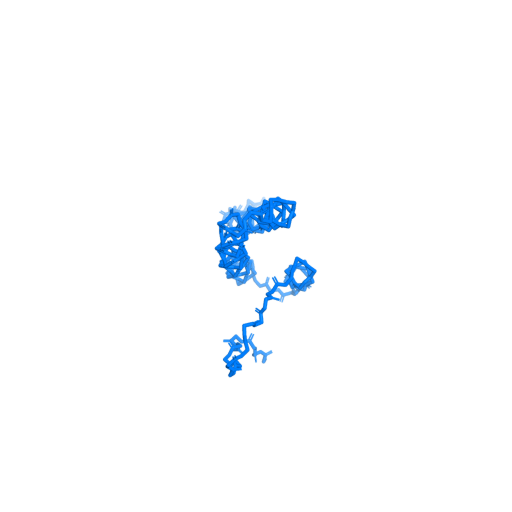34 13.744 34.606 1.00 49.31 106 THR A O 1
#

Secondary structure (DSSP, 8-state):
---------S------HHHHHHHHHHHHHS---HHHHHHHHHHHHHHHHHHHHHHHHHHHHHHHTT-HHHHHHHHHHHHHHHHHHHHHHHHHHHHHHHTTS-----

Foldseek 3Di:
DDDPDPPDPDDPPLCAPVNLVVQLVVLVPDPDQLLVSLVSLLVSLVSLLVSLVVLLVVLVVCVVVVVNVVSVVSPVRSVVSNVSSVVSNVSSVVSVVVVPDPPPDD